Protein AF-A0A5K1K487-F1 (afdb_monomer)

Secondary structure (DSSP, 8-state):
--SSS-EEEEEESS--HHHHHHHHHHEEEEEEEEESS--HHHHHHHHHTT-EEEE----TTSGGGHHHHHHHHHHHHHHHHHTSS----SS--------

Nearest PDB structures (foldseek):
  1z6z-assembly3_E  TM=3.333E-01  e=9.278E-01  Homo sapiens
  1e3j-assembly1_A  TM=4.207E-01  e=2.725E+00  Bemisia argentifolii
  5fsh-assembly1_B  TM=3.938E-01  e=3.334E+00  Thermus thermophilus HB8
  6pr3-assembly1_B  TM=5.239E-01  e=7.480E+00  Salmonella enterica subsp. enterica serovar Typhimurium
  6pqz-assembly1_A  TM=5.222E-01  e=7.480E+00  Salmonella enterica subsp. enterica serovar Typhimurium

Radius of gyration: 18.35 Å; Cα contacts (8 Å, |Δi|>4): 108; chains: 1; bounding box: 40×26×64 Å

Solvent-accessible surface area (backbone atoms only — not comparable to full-atom values): 5974 Å² total; per-residue (Å²): 123,96,71,92,51,58,34,61,65,30,78,35,88,76,42,44,75,70,52,44,52,54,38,54,69,40,26,25,78,71,13,31,33,36,23,66,53,83,55,72,71,56,50,57,50,25,59,76,63,47,29,46,72,45,69,60,79,84,50,66,87,41,77,90,32,42,66,64,42,46,58,50,59,71,46,42,62,60,32,48,75,73,54,83,41,69,82,78,64,90,65,72,77,76,80,78,79,82,129

Organism: NCBI:txid34458

Foldseek 3Di:
DVPPAADLEFEAAPPDPVSLVVRVRSHDQCHEYEYQDDDPVSVVVCVVSNYHYYHPPQDCPDPVCVVVVVVCVVCVVVCPVVVVDDDPPPPDPPPPPDD

Sequence (99 aa):
KLAGGPFEVVYDAISTAETRAAAYALTAQGGNLVTVAVAEELLAKAKEDGKGVHMAHGLFVTPLNHAVGRTLLDALPALLESGDIKASNQHSPSRVLVW

Structure (mmCIF, N/CA/C/O backbone):
data_AF-A0A5K1K487-F1
#
_entry.id   AF-A0A5K1K487-F1
#
loop_
_atom_site.group_PDB
_atom_site.id
_atom_site.type_symbol
_atom_site.label_atom_id
_atom_site.label_alt_id
_atom_site.label_comp_id
_atom_site.label_asym_id
_atom_site.label_entity_id
_atom_site.label_seq_id
_atom_site.pdbx_PDB_ins_code
_atom_site.Cartn_x
_atom_site.Cartn_y
_atom_site.Cartn_z
_atom_site.occupancy
_atom_site.B_iso_or_equiv
_atom_site.auth_seq_id
_atom_site.auth_comp_id
_atom_site.auth_asym_id
_atom_site.auth_atom_id
_atom_site.pdbx_PDB_model_num
ATOM 1 N N . LYS A 1 1 ? -19.599 2.930 1.103 1.00 55.31 1 LYS A N 1
ATOM 2 C CA . LYS A 1 1 ? -18.711 1.740 1.191 1.00 55.31 1 LYS A CA 1
ATOM 3 C C . LYS A 1 1 ? -18.415 1.270 -0.227 1.00 55.31 1 LYS A C 1
ATOM 5 O O . LYS A 1 1 ? -19.361 1.224 -0.999 1.00 55.31 1 LYS A O 1
ATOM 10 N N . LEU A 1 2 ? -17.159 0.958 -0.561 1.00 63.56 2 LEU A N 1
ATOM 11 C CA . LEU A 1 2 ? -16.764 0.558 -1.922 1.00 63.56 2 LEU A CA 1
ATOM 12 C C . LEU A 1 2 ? -16.881 -0.964 -2.169 1.00 63.56 2 LEU A C 1
ATOM 14 O O . LEU A 1 2 ? -17.063 -1.360 -3.310 1.00 63.56 2 LEU A O 1
ATOM 18 N N . ALA A 1 3 ? -16.855 -1.802 -1.118 1.00 71.00 3 ALA A N 1
ATOM 19 C CA . ALA A 1 3 ? -16.904 -3.271 -1.239 1.00 71.00 3 ALA A CA 1
ATOM 20 C C . ALA A 1 3 ? -17.682 -3.981 -0.103 1.00 71.00 3 ALA A C 1
ATOM 22 O O . ALA A 1 3 ? -17.242 -4.986 0.439 1.00 71.00 3 ALA A O 1
ATOM 23 N N . GLY A 1 4 ? -18.819 -3.439 0.346 1.00 83.06 4 GLY A N 1
ATOM 24 C CA . GLY A 1 4 ? -19.632 -4.070 1.409 1.00 83.06 4 GLY A CA 1
ATOM 25 C C . GLY A 1 4 ? -19.099 -3.910 2.847 1.00 83.06 4 GLY A C 1
ATOM 26 O O . GLY A 1 4 ? -19.869 -3.992 3.806 1.00 83.06 4 GLY A O 1
ATOM 27 N N . GLY A 1 5 ? -17.838 -3.520 3.033 1.00 88.69 5 GLY A N 1
ATOM 28 C CA . GLY A 1 5 ? -17.254 -3.283 4.354 1.00 88.69 5 GLY A CA 1
ATOM 29 C C . GLY A 1 5 ? -15.887 -2.598 4.312 1.00 88.69 5 GLY A C 1
ATOM 30 O O . GLY A 1 5 ? -15.472 -2.141 3.244 1.00 88.69 5 GLY A O 1
ATOM 31 N N . PRO A 1 6 ? -15.234 -2.471 5.479 1.00 93.69 6 PRO A N 1
ATOM 32 C CA . PRO A 1 6 ? -13.807 -2.180 5.580 1.00 93.69 6 PRO A CA 1
ATOM 33 C C . PRO A 1 6 ? -12.951 -3.307 4.975 1.00 93.69 6 PRO A C 1
ATOM 35 O O . PRO A 1 6 ? -13.391 -4.453 4.921 1.00 93.69 6 PRO A O 1
ATOM 38 N N . PHE A 1 7 ? -11.731 -2.983 4.555 1.00 95.88 7 PHE A N 1
ATOM 39 C CA . PHE A 1 7 ? -10.776 -3.901 3.935 1.00 95.88 7 PHE A CA 1
ATOM 40 C C . PHE A 1 7 ? -9.735 -4.400 4.938 1.00 95.88 7 PHE A C 1
ATOM 42 O O . PHE A 1 7 ? -9.293 -3.651 5.809 1.00 95.88 7 PHE A O 1
ATOM 49 N N . GLU A 1 8 ? -9.289 -5.643 4.777 1.00 96.31 8 GLU A N 1
ATOM 50 C CA . GLU A 1 8 ? -8.208 -6.225 5.586 1.00 96.31 8 GLU A CA 1
ATOM 51 C C . GLU A 1 8 ? -6.859 -5.547 5.334 1.00 96.31 8 GLU A C 1
ATOM 53 O O . GLU A 1 8 ? -6.044 -5.437 6.248 1.00 96.31 8 GLU A O 1
ATOM 58 N N . VAL A 1 9 ? -6.634 -5.075 4.106 1.00 97.19 9 VAL A N 1
ATOM 59 C CA . VAL A 1 9 ? -5.433 -4.342 3.710 1.00 97.19 9 VAL A CA 1
ATOM 60 C C . VAL A 1 9 ? -5.837 -3.117 2.898 1.00 97.19 9 VAL A C 1
ATOM 62 O O . VAL A 1 9 ? -6.592 -3.226 1.932 1.00 97.19 9 VAL A O 1
ATOM 65 N N . VAL A 1 10 ? -5.314 -1.953 3.276 1.00 97.06 10 VAL A N 1
ATOM 66 C CA . VAL A 1 10 ? -5.431 -0.709 2.509 1.00 97.06 10 VAL A CA 1
ATOM 67 C C . VAL A 1 10 ? -4.030 -0.178 2.237 1.00 97.06 10 VAL A C 1
ATOM 69 O O . VAL A 1 10 ? -3.216 -0.104 3.153 1.00 97.06 10 VAL A O 1
ATOM 72 N N . TYR A 1 11 ? -3.746 0.196 0.989 1.00 97.25 11 TYR A N 1
ATOM 73 C CA . TYR A 1 11 ? -2.475 0.804 0.596 1.00 97.25 11 TYR A CA 1
ATOM 74 C C . TYR A 1 11 ? -2.689 2.275 0.225 1.00 97.25 11 TYR A C 1
ATOM 76 O O . TYR A 1 11 ? -3.359 2.582 -0.761 1.00 97.25 11 TYR A O 1
ATOM 84 N N . ASP A 1 12 ? -2.122 3.182 1.013 1.00 96.62 12 ASP A N 1
ATOM 85 C CA . ASP A 1 12 ? -2.098 4.619 0.758 1.00 96.62 12 ASP A CA 1
ATOM 86 C C . ASP A 1 12 ? -0.772 5.015 0.097 1.00 96.62 12 ASP A C 1
ATOM 88 O O . ASP A 1 12 ? 0.267 5.138 0.748 1.00 96.62 12 ASP A O 1
ATOM 92 N N . ALA A 1 13 ? -0.827 5.213 -1.219 1.00 96.00 13 ALA A N 1
ATOM 93 C CA . ALA A 1 13 ? 0.315 5.603 -2.041 1.00 96.00 13 ALA A CA 1
ATOM 94 C C . ALA A 1 13 ? 0.574 7.124 -2.065 1.00 96.00 13 ALA A C 1
ATOM 96 O O . ALA A 1 13 ? 1.465 7.568 -2.788 1.00 96.00 13 ALA A O 1
ATOM 97 N N . ILE A 1 14 ? -0.224 7.925 -1.346 1.00 95.75 14 ILE A N 1
ATOM 98 C CA . ILE A 1 14 ? -0.182 9.396 -1.391 1.00 95.75 14 ILE A CA 1
ATOM 99 C C . ILE A 1 14 ? 0.319 9.961 -0.059 1.00 95.75 14 ILE A C 1
ATOM 101 O O . ILE A 1 14 ? 1.155 10.864 -0.045 1.00 95.75 14 ILE A O 1
ATOM 105 N N . SER A 1 15 ? -0.174 9.430 1.061 1.00 94.75 15 SER A N 1
ATOM 106 C CA . SER A 1 15 ? 0.267 9.788 2.412 1.00 94.75 15 SER A CA 1
ATOM 107 C C . SER A 1 15 ? 0.112 11.266 2.780 1.00 94.75 15 SER A C 1
ATOM 109 O O . SER A 1 15 ? 0.862 11.780 3.614 1.00 94.75 15 SER A O 1
ATOM 111 N N . THR A 1 16 ? -0.897 11.954 2.248 1.00 95.06 16 THR A N 1
ATOM 112 C CA . THR A 1 16 ? -1.364 13.236 2.809 1.00 95.06 16 THR A CA 1
ATOM 113 C C . THR A 1 16 ? -2.242 12.991 4.038 1.00 95.06 16 THR A C 1
ATOM 115 O O . THR A 1 16 ? -2.666 11.864 4.293 1.00 95.06 16 THR A O 1
ATOM 118 N N . ALA A 1 17 ? -2.540 14.030 4.821 1.00 93.38 17 ALA A N 1
ATOM 119 C CA . ALA A 1 17 ? -3.423 13.887 5.980 1.00 93.38 17 ALA A CA 1
ATOM 120 C C . ALA A 1 17 ? -4.817 13.365 5.576 1.00 93.38 17 ALA A C 1
ATOM 122 O O . ALA A 1 17 ? -5.370 12.477 6.227 1.00 93.38 17 ALA A O 1
ATOM 123 N N . GLU A 1 18 ? -5.354 13.862 4.461 1.00 95.00 18 GLU A N 1
ATOM 124 C CA . GLU A 1 18 ? -6.674 13.498 3.944 1.00 95.00 18 GLU A CA 1
ATOM 125 C C . GLU A 1 18 ? -6.713 12.042 3.467 1.00 95.00 18 GLU A C 1
ATOM 127 O O . GLU A 1 18 ? -7.636 11.295 3.801 1.00 95.00 18 GLU A O 1
ATOM 132 N N . THR A 1 19 ? -5.697 11.618 2.710 1.00 96.06 19 THR A N 1
ATOM 133 C CA . THR A 1 19 ? -5.621 10.256 2.159 1.00 96.06 19 THR A CA 1
ATOM 134 C C . THR A 1 19 ? -5.346 9.225 3.248 1.00 96.06 19 THR A C 1
ATOM 136 O O . THR A 1 19 ? -6.012 8.187 3.269 1.00 96.06 19 THR A O 1
ATOM 139 N N . ARG A 1 20 ? -4.507 9.554 4.240 1.00 94.62 20 ARG A N 1
ATOM 140 C CA . ARG A 1 20 ? -4.303 8.723 5.436 1.00 94.62 20 ARG A CA 1
ATOM 141 C C . ARG A 1 20 ? -5.590 8.530 6.230 1.00 94.62 20 ARG A C 1
ATOM 143 O O . ARG A 1 20 ? -5.908 7.401 6.600 1.00 94.62 20 ARG A O 1
ATOM 150 N N . ALA A 1 21 ? -6.351 9.598 6.473 1.00 94.38 21 ALA A N 1
ATOM 151 C CA . ALA A 1 21 ? -7.612 9.510 7.210 1.00 94.38 21 ALA A CA 1
ATOM 152 C C . ALA A 1 21 ? -8.636 8.620 6.483 1.00 94.38 21 ALA A C 1
ATOM 154 O O . ALA A 1 21 ? -9.255 7.748 7.102 1.00 94.38 21 ALA A O 1
ATOM 155 N N . ALA A 1 22 ? -8.771 8.789 5.163 1.00 95.25 22 ALA A N 1
ATOM 156 C CA . ALA A 1 22 ? -9.638 7.949 4.341 1.00 95.25 22 ALA A CA 1
ATOM 157 C C . ALA A 1 22 ? -9.189 6.478 4.359 1.00 95.25 22 ALA A C 1
ATOM 159 O O . ALA A 1 22 ? -10.006 5.583 4.587 1.00 95.25 22 ALA A O 1
ATOM 160 N N . ALA A 1 23 ? -7.893 6.223 4.181 1.00 95.62 23 ALA A N 1
ATOM 161 C CA . ALA A 1 23 ? -7.332 4.878 4.177 1.00 95.62 23 ALA A CA 1
ATOM 162 C C . ALA A 1 23 ? -7.511 4.175 5.535 1.00 95.62 23 ALA A C 1
ATOM 164 O O . ALA A 1 23 ? -7.920 3.012 5.598 1.00 95.62 23 ALA A O 1
ATOM 165 N N . TYR A 1 24 ? -7.308 4.900 6.635 1.00 95.56 24 TYR A N 1
ATOM 166 C CA . TYR A 1 24 ? -7.516 4.391 7.987 1.00 95.56 24 TYR A CA 1
ATOM 167 C C . TYR A 1 24 ? -8.980 4.030 8.266 1.00 95.56 24 TYR A C 1
ATOM 169 O O . TYR A 1 24 ? -9.264 2.972 8.836 1.00 95.56 24 TYR A O 1
ATOM 177 N N . ALA A 1 25 ? -9.921 4.879 7.841 1.00 94.94 25 ALA A N 1
ATOM 178 C CA . ALA A 1 25 ? -11.355 4.620 7.973 1.00 94.94 25 ALA A CA 1
ATOM 179 C C . ALA A 1 25 ? -11.808 3.406 7.144 1.00 94.94 25 ALA A C 1
ATOM 181 O O . ALA A 1 25 ? -12.709 2.673 7.556 1.00 94.94 25 ALA A O 1
ATOM 182 N N . LEU A 1 26 ? -11.168 3.174 5.995 1.00 95.56 26 LEU A N 1
ATOM 183 C CA . LEU A 1 26 ? -11.414 2.012 5.144 1.00 95.56 26 LEU A CA 1
ATOM 184 C C . LEU A 1 26 ? -10.769 0.725 5.673 1.00 95.56 26 LEU A C 1
ATOM 186 O O . LEU A 1 26 ? -11.196 -0.350 5.266 1.00 95.56 26 LEU A O 1
ATOM 190 N N . THR A 1 27 ? -9.785 0.807 6.570 1.00 96.31 27 THR A N 1
ATOM 191 C CA . THR A 1 27 ? -9.098 -0.368 7.128 1.00 96.31 27 THR A CA 1
ATOM 192 C C . THR A 1 27 ? -9.951 -1.027 8.214 1.00 96.31 27 THR A C 1
ATOM 194 O O . THR A 1 27 ? -10.426 -0.354 9.135 1.00 96.31 27 THR A O 1
ATOM 197 N N . ALA A 1 28 ? -10.137 -2.343 8.125 1.00 95.69 28 ALA A N 1
ATOM 198 C CA . ALA A 1 28 ? -10.862 -3.149 9.102 1.00 95.69 28 ALA A CA 1
ATOM 199 C C . ALA A 1 28 ? -10.183 -3.144 10.479 1.00 95.69 28 ALA A C 1
ATOM 201 O O . 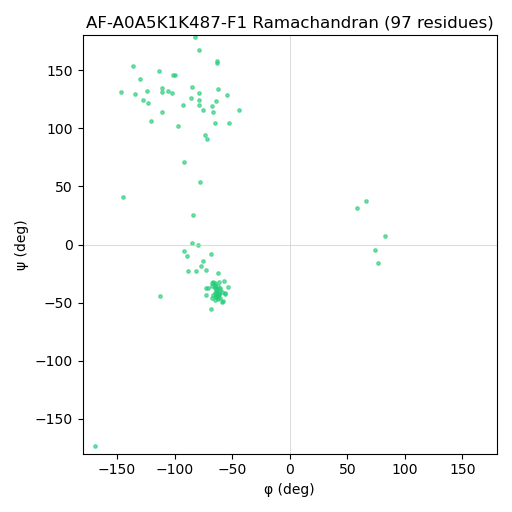ALA A 1 28 ? -8.984 -2.900 10.604 1.00 95.69 28 ALA A O 1
ATOM 202 N N . GLN A 1 29 ? -10.951 -3.438 11.529 1.00 95.06 29 GLN A N 1
ATOM 203 C CA . GLN A 1 29 ? -10.371 -3.775 12.830 1.00 95.06 29 GLN A CA 1
ATOM 204 C C . GLN A 1 29 ? -9.531 -5.055 12.687 1.00 95.06 29 GLN A C 1
ATOM 206 O O . GLN A 1 29 ? -9.966 -5.993 12.022 1.00 95.06 29 GLN A O 1
ATOM 211 N N . GLY 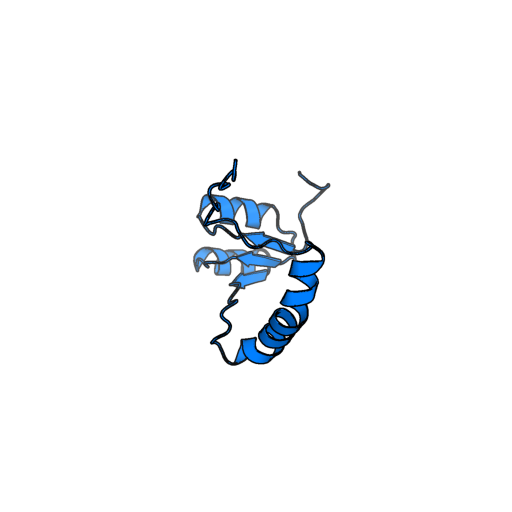A 1 30 ? -8.317 -5.076 13.244 1.00 96.44 30 GLY A N 1
ATOM 212 C CA . GLY A 1 30 ? -7.335 -6.141 13.000 1.00 96.44 30 GLY A CA 1
ATOM 213 C C . GLY A 1 30 ? -6.664 -6.099 11.618 1.00 96.44 30 GLY A C 1
ATOM 214 O O . GLY A 1 30 ? -5.765 -6.895 11.361 1.00 96.44 30 GLY A O 1
ATOM 215 N N . GLY A 1 31 ? -7.079 -5.186 10.732 1.00 97.31 31 GLY A N 1
ATOM 216 C CA . GLY A 1 31 ? -6.510 -5.006 9.397 1.00 97.31 31 GLY A CA 1
ATOM 217 C C . GLY A 1 31 ? -5.235 -4.160 9.384 1.00 97.31 31 GLY A C 1
ATOM 218 O O . GLY A 1 31 ? -4.786 -3.652 10.413 1.00 97.31 31 GLY A O 1
ATOM 219 N N . ASN A 1 32 ? -4.666 -3.985 8.191 1.00 97.69 32 ASN A N 1
ATOM 220 C CA . ASN A 1 32 ? -3.387 -3.321 7.962 1.00 97.69 32 ASN A CA 1
ATOM 221 C C . ASN A 1 32 ? -3.526 -2.147 6.988 1.00 97.69 32 ASN A C 1
ATOM 223 O O . ASN A 1 32 ? -3.895 -2.321 5.827 1.00 97.69 32 ASN A O 1
ATOM 227 N N . LEU A 1 33 ? -3.149 -0.957 7.444 1.00 97.31 33 LEU A N 1
ATOM 228 C CA . LEU A 1 33 ? -2.883 0.188 6.588 1.00 97.31 33 LEU A CA 1
ATOM 229 C C . LEU A 1 33 ? -1.392 0.211 6.244 1.00 97.31 33 LEU A C 1
ATOM 231 O O . LEU A 1 33 ? -0.541 0.322 7.124 1.00 97.31 33 LEU A O 1
ATOM 235 N N . VAL A 1 34 ? -1.070 0.138 4.961 1.00 97.38 34 VAL A N 1
ATOM 236 C CA . VAL A 1 34 ? 0.280 0.352 4.440 1.00 97.38 34 VAL A CA 1
ATOM 237 C C . VAL A 1 34 ? 0.337 1.750 3.832 1.00 97.38 34 VAL A C 1
ATOM 239 O O . VAL A 1 34 ? -0.534 2.110 3.048 1.00 97.38 34 VAL A O 1
ATOM 242 N N . THR A 1 35 ? 1.334 2.553 4.188 1.00 96.06 35 THR A N 1
ATOM 243 C CA . THR A 1 35 ? 1.462 3.946 3.730 1.00 96.06 35 THR A CA 1
ATOM 244 C C . THR A 1 35 ? 2.900 4.257 3.317 1.00 96.06 35 THR A C 1
ATOM 246 O O . THR A 1 35 ? 3.832 3.618 3.805 1.00 96.06 35 THR A O 1
ATOM 249 N N . VAL A 1 36 ? 3.117 5.214 2.415 1.00 94.69 36 VAL A N 1
ATOM 250 C CA . VAL A 1 36 ? 4.469 5.589 1.946 1.00 94.69 36 VAL A CA 1
ATOM 251 C C . VAL A 1 36 ? 5.136 6.684 2.793 1.00 94.69 36 VAL A C 1
ATOM 253 O O . VAL A 1 36 ? 6.339 6.897 2.672 1.00 94.69 36 VAL A O 1
ATOM 256 N N . ALA A 1 37 ? 4.395 7.325 3.702 1.00 91.56 37 ALA A N 1
ATOM 257 C CA . ALA A 1 37 ? 4.920 8.200 4.751 1.00 91.56 37 ALA A CA 1
ATOM 258 C C . ALA A 1 37 ? 4.056 8.112 6.022 1.00 91.56 37 ALA A C 1
ATOM 260 O O . ALA A 1 37 ? 2.829 8.219 5.962 1.00 91.56 37 ALA A O 1
ATOM 261 N N . VAL A 1 38 ? 4.696 7.919 7.179 1.00 80.94 38 VAL A N 1
ATOM 262 C CA . VAL A 1 38 ? 4.008 7.672 8.459 1.00 80.94 38 VAL A CA 1
ATOM 263 C C . VAL A 1 38 ? 3.954 8.931 9.327 1.00 80.94 38 VAL A C 1
ATOM 265 O O . VAL A 1 38 ? 4.880 9.736 9.333 1.00 80.94 38 VAL A O 1
ATOM 268 N N . ALA A 1 39 ? 2.860 9.057 10.078 1.00 86.19 39 ALA A N 1
ATOM 269 C CA . ALA A 1 39 ? 2.644 10.041 11.135 1.00 86.19 39 ALA A CA 1
ATOM 270 C C . ALA A 1 39 ? 2.623 9.329 12.499 1.00 86.19 39 ALA A C 1
ATOM 272 O O . ALA A 1 39 ? 1.966 8.292 12.634 1.00 86.19 39 ALA A O 1
ATOM 273 N N . GLU A 1 40 ? 3.312 9.864 13.506 1.00 88.94 40 GLU A N 1
ATOM 274 C CA . GLU A 1 40 ? 3.391 9.239 14.837 1.00 88.94 40 GLU A CA 1
ATOM 275 C C . GLU A 1 40 ? 2.019 9.154 15.517 1.00 88.94 40 GLU A C 1
ATOM 277 O O . GLU A 1 40 ? 1.679 8.133 16.119 1.00 88.94 40 GLU A O 1
ATOM 282 N N . GLU A 1 41 ? 1.184 10.179 15.347 1.00 90.12 41 GLU A N 1
ATOM 283 C CA . GLU A 1 41 ? -0.175 10.216 15.884 1.00 90.12 41 GLU A CA 1
ATOM 284 C C . GLU A 1 41 ? -1.055 9.089 15.320 1.00 90.12 41 GLU A C 1
ATOM 286 O O . GLU A 1 41 ? -1.904 8.536 16.022 1.00 90.12 41 GLU A O 1
ATOM 291 N N . LEU A 1 42 ? -0.810 8.692 14.067 1.00 91.56 42 LEU A N 1
ATOM 292 C CA . LEU A 1 42 ? -1.536 7.606 13.419 1.00 91.56 42 LEU A CA 1
ATOM 293 C C . LEU A 1 42 ? -1.127 6.246 13.993 1.00 91.56 42 LEU A C 1
ATOM 295 O O . LEU A 1 42 ? -1.984 5.384 14.170 1.00 91.56 42 LEU A O 1
ATOM 299 N N . LEU A 1 43 ? 0.157 6.060 14.317 1.00 92.31 43 LEU A N 1
ATOM 300 C CA . LEU A 1 43 ? 0.653 4.835 14.951 1.00 92.31 43 LEU A CA 1
ATOM 301 C C . LEU A 1 43 ? 0.054 4.646 16.347 1.00 92.31 43 LEU A C 1
ATOM 303 O O . LEU A 1 43 ? -0.400 3.548 16.677 1.00 92.31 43 LEU A O 1
ATOM 307 N N . ALA A 1 44 ? 0.028 5.714 17.150 1.00 93.25 44 ALA A N 1
ATOM 308 C CA . ALA A 1 44 ? -0.561 5.684 18.486 1.00 93.25 44 ALA A CA 1
ATOM 309 C C . ALA A 1 44 ? -2.046 5.296 18.422 1.00 93.25 44 ALA A C 1
ATOM 311 O O . ALA A 1 44 ? -2.465 4.336 19.070 1.00 93.25 44 ALA A O 1
ATOM 312 N N . LYS A 1 45 ? -2.808 5.962 17.546 1.00 93.25 45 LYS A N 1
ATOM 313 C CA . LYS A 1 45 ? -4.227 5.669 17.332 1.00 93.25 45 LYS A CA 1
ATOM 314 C C . LYS A 1 45 ? -4.475 4.244 16.826 1.00 93.25 45 LYS A C 1
ATOM 316 O O . LYS A 1 45 ? -5.388 3.572 17.297 1.00 93.25 45 LYS A O 1
ATOM 321 N N . ALA A 1 46 ? -3.665 3.769 15.880 1.00 94.81 46 ALA A N 1
ATOM 322 C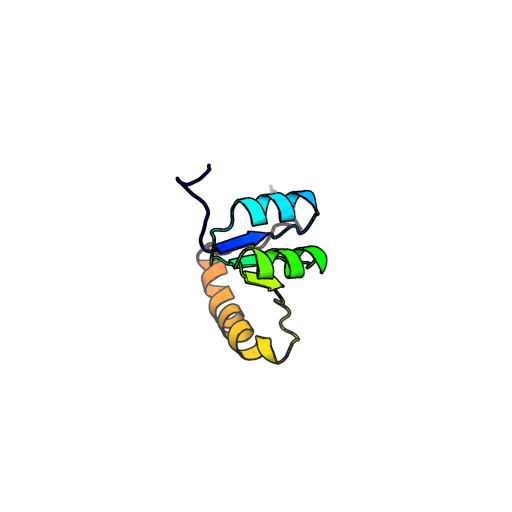 CA . ALA A 1 46 ? -3.799 2.424 15.325 1.00 94.81 46 ALA A CA 1
ATOM 323 C C . ALA A 1 46 ? -3.637 1.340 16.390 1.00 94.81 46 ALA A C 1
ATOM 325 O O . ALA A 1 46 ? -4.394 0.370 16.404 1.00 94.81 46 ALA A O 1
ATOM 326 N N . LYS A 1 47 ? -2.698 1.536 17.320 1.00 93.19 47 LYS A N 1
ATOM 327 C CA . LYS A 1 47 ? -2.489 0.624 18.444 1.00 93.19 47 LYS A CA 1
ATOM 328 C C . LYS A 1 47 ? -3.721 0.535 19.349 1.00 93.19 47 LYS A C 1
ATOM 330 O O . LYS A 1 47 ? -4.076 -0.566 19.760 1.00 93.19 47 LYS A O 1
ATOM 335 N N . GLU A 1 48 ? -4.365 1.663 19.640 1.00 94.88 48 GLU A N 1
ATOM 336 C CA . GLU A 1 48 ? -5.591 1.714 20.452 1.00 94.88 48 GLU A CA 1
ATOM 337 C C . GLU A 1 48 ? -6.773 1.033 19.752 1.00 94.88 48 GLU A C 1
ATOM 339 O O . GLU A 1 48 ? -7.485 0.238 20.362 1.00 94.88 48 GLU A O 1
ATOM 344 N N . ASP A 1 49 ? -6.939 1.282 18.452 1.00 95.38 49 ASP A N 1
ATOM 345 C CA . ASP A 1 49 ? -8.039 0.730 17.653 1.00 95.38 49 ASP A CA 1
ATOM 346 C C . ASP A 1 49 ? -7.788 -0.734 17.211 1.00 95.38 49 ASP A C 1
ATOM 348 O O . ASP A 1 49 ? -8.621 -1.330 16.520 1.00 95.38 49 ASP A O 1
ATOM 352 N N . GLY A 1 50 ? -6.641 -1.326 17.571 1.00 96.06 50 GLY A N 1
ATOM 353 C CA . GLY A 1 50 ? -6.268 -2.692 17.193 1.00 96.06 50 GLY A CA 1
ATOM 354 C C . GLY A 1 50 ? -6.035 -2.869 15.689 1.00 96.06 50 GLY A C 1
ATOM 355 O O . GLY A 1 50 ? -6.428 -3.889 15.122 1.00 96.06 50 GLY A O 1
ATOM 356 N N . LYS A 1 51 ? -5.440 -1.873 15.027 1.00 97.31 51 LYS A N 1
ATOM 357 C CA . LYS A 1 51 ? -5.070 -1.895 13.604 1.00 97.31 51 LYS A CA 1
ATOM 358 C C . LYS A 1 51 ? -3.552 -1.872 13.429 1.00 97.31 51 LYS A C 1
ATOM 360 O O . LYS A 1 51 ? -2.829 -1.270 14.220 1.00 97.31 51 LYS A O 1
ATOM 365 N N . GLY A 1 52 ? -3.073 -2.485 12.353 1.00 97.06 52 GLY A N 1
ATOM 366 C CA . GLY A 1 52 ? -1.693 -2.351 11.898 1.00 97.06 52 GLY A CA 1
ATOM 367 C C . GLY A 1 52 ? -1.518 -1.108 11.028 1.00 97.06 52 GLY A C 1
ATOM 368 O O . GLY A 1 52 ? -2.332 -0.857 10.141 1.00 97.06 52 GLY A O 1
ATOM 369 N N . VAL A 1 53 ? -0.445 -0.348 11.250 1.00 96.56 53 VAL A N 1
ATOM 370 C CA . VAL A 1 53 ? 0.008 0.717 10.344 1.00 96.56 53 VAL A CA 1
ATOM 371 C C . VAL A 1 53 ? 1.480 0.482 10.033 1.00 96.56 53 VAL A C 1
ATOM 373 O O . VAL A 1 53 ? 2.298 0.387 10.946 1.00 96.56 53 VAL A O 1
ATOM 376 N N . HIS A 1 54 ? 1.810 0.393 8.746 1.00 94.62 54 HIS A N 1
ATOM 377 C CA . HIS A 1 54 ? 3.140 0.028 8.259 1.00 94.62 54 HIS A CA 1
ATOM 378 C C . HIS A 1 54 ? 3.624 1.020 7.212 1.00 94.62 54 HIS A C 1
ATOM 380 O O . HIS A 1 54 ? 2.854 1.451 6.353 1.00 94.62 54 HIS A O 1
ATOM 386 N N . MET A 1 55 ? 4.917 1.334 7.235 1.00 93.56 55 MET A N 1
ATOM 387 C CA . MET A 1 55 ? 5.539 2.093 6.156 1.00 93.56 55 MET A CA 1
ATOM 388 C C . MET A 1 55 ? 5.981 1.150 5.034 1.00 93.56 55 MET A C 1
ATOM 390 O O . MET A 1 55 ? 6.753 0.220 5.274 1.00 93.56 55 MET A O 1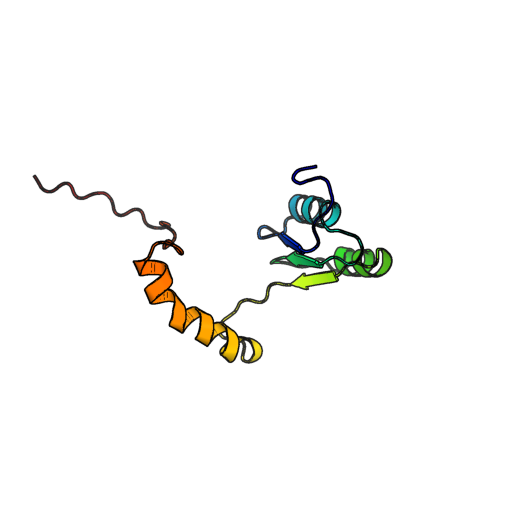
ATOM 394 N N . ALA A 1 56 ? 5.557 1.411 3.799 1.00 93.69 56 ALA A N 1
ATOM 395 C CA . ALA A 1 56 ? 6.089 0.744 2.618 1.00 93.69 56 ALA A CA 1
ATOM 396 C C . ALA A 1 56 ? 7.516 1.233 2.333 1.00 93.69 56 ALA A C 1
ATOM 398 O O . ALA A 1 56 ? 7.733 2.199 1.604 1.00 93.69 56 ALA A O 1
ATOM 399 N N . HIS A 1 57 ? 8.509 0.549 2.894 1.00 90.50 57 HIS A N 1
ATOM 400 C CA . HIS A 1 57 ? 9.917 0.870 2.684 1.00 90.50 57 HIS A CA 1
ATOM 401 C C . HIS A 1 57 ? 10.501 0.075 1.503 1.00 90.50 57 HIS A C 1
ATOM 403 O O . HIS A 1 57 ? 11.279 -0.855 1.691 1.00 90.50 57 HIS A O 1
ATOM 409 N N . GLY A 1 58 ? 10.101 0.414 0.275 1.00 86.75 58 GLY A N 1
ATOM 410 C CA . GLY A 1 58 ? 10.415 -0.338 -0.955 1.00 86.75 58 GLY A CA 1
ATOM 411 C C . GLY A 1 58 ? 11.774 -0.046 -1.608 1.00 86.75 58 GLY A C 1
ATOM 412 O O . GLY A 1 58 ? 11.910 -0.200 -2.818 1.00 86.75 58 GLY A O 1
ATOM 413 N N . LEU A 1 59 ? 12.776 0.423 -0.858 1.00 91.12 59 LEU A N 1
ATOM 414 C CA . LEU A 1 59 ? 14.071 0.807 -1.429 1.00 91.12 59 LEU A CA 1
ATOM 415 C C . LEU A 1 59 ? 14.952 -0.421 -1.707 1.00 91.12 59 LEU A C 1
ATOM 417 O O . LEU A 1 59 ? 15.332 -1.133 -0.777 1.00 91.12 59 LEU A O 1
ATOM 421 N N . PHE A 1 60 ? 15.345 -0.631 -2.970 1.00 91.62 60 PHE A N 1
ATOM 422 C CA . PHE A 1 60 ? 16.219 -1.747 -3.371 1.00 91.62 60 PHE A CA 1
ATOM 423 C C . PHE A 1 60 ? 17.612 -1.703 -2.735 1.00 91.62 60 PHE A C 1
ATOM 425 O O . PHE A 1 60 ? 18.249 -2.740 -2.603 1.00 91.62 60 PHE A O 1
ATOM 432 N N . VAL A 1 61 ? 18.080 -0.517 -2.334 1.00 92.00 61 VAL A N 1
ATOM 433 C CA . VAL A 1 61 ? 19.391 -0.327 -1.689 1.00 92.00 61 VAL A CA 1
ATOM 434 C C . VAL A 1 61 ? 19.417 -0.777 -0.227 1.00 92.00 61 VAL A C 1
ATOM 436 O O . VAL A 1 61 ? 20.484 -0.871 0.372 1.00 92.00 61 VAL A O 1
ATOM 439 N N . THR A 1 62 ? 18.254 -1.010 0.387 1.00 94.88 62 THR A N 1
ATOM 440 C CA . THR A 1 62 ? 18.182 -1.468 1.774 1.00 94.88 62 THR A CA 1
ATOM 441 C C . THR A 1 62 ? 18.479 -2.969 1.837 1.00 94.88 62 THR A C 1
ATOM 443 O O . THR A 1 62 ? 17.735 -3.737 1.226 1.00 94.88 62 THR A O 1
ATOM 446 N N . PRO A 1 63 ? 19.475 -3.427 2.629 1.00 95.81 63 PRO A N 1
ATOM 447 C CA . PRO A 1 63 ? 19.858 -4.841 2.681 1.00 95.81 63 PRO A CA 1
ATOM 448 C C . PRO A 1 63 ? 18.707 -5.807 2.980 1.00 95.81 63 PRO A C 1
ATOM 450 O O . PRO A 1 63 ? 18.631 -6.877 2.381 1.00 95.81 63 PRO A O 1
ATOM 453 N N . LEU A 1 64 ? 17.773 -5.399 3.848 1.00 94.88 64 LEU A N 1
ATOM 454 C CA . LEU A 1 64 ? 16.564 -6.16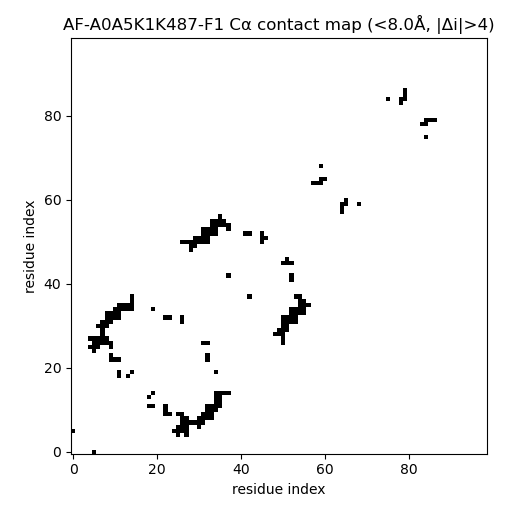3 4.178 1.00 94.88 64 LEU A CA 1
ATOM 455 C C . LEU A 1 64 ? 15.707 -6.489 2.941 1.00 94.88 64 LEU A C 1
ATOM 457 O O . LEU A 1 64 ? 15.079 -7.542 2.883 1.00 94.88 64 LEU A O 1
ATOM 461 N N . ASN A 1 65 ? 15.716 -5.616 1.933 1.00 95.50 65 ASN A N 1
ATOM 462 C CA . ASN A 1 65 ? 14.897 -5.745 0.734 1.00 95.50 65 ASN A CA 1
ATOM 463 C C . ASN A 1 65 ? 15.597 -6.495 -0.403 1.00 95.50 65 ASN A C 1
ATOM 465 O O . ASN A 1 65 ? 14.966 -6.755 -1.421 1.00 95.50 65 ASN A O 1
ATOM 469 N N . HIS A 1 66 ? 16.878 -6.858 -0.280 1.00 95.50 66 HIS A N 1
ATOM 470 C CA . HIS A 1 66 ? 17.632 -7.435 -1.400 1.00 95.50 66 HIS A CA 1
ATOM 471 C C . HIS A 1 66 ? 17.035 -8.747 -1.923 1.00 95.50 66 HIS A C 1
ATOM 473 O O . HIS A 1 66 ? 17.068 -8.991 -3.128 1.00 95.50 66 HIS A O 1
ATOM 479 N N . ALA A 1 67 ? 16.519 -9.601 -1.034 1.00 95.50 67 ALA A N 1
ATOM 480 C CA . ALA A 1 67 ? 15.934 -10.879 -1.430 1.00 95.50 67 ALA A CA 1
ATOM 481 C C . ALA A 1 67 ? 14.633 -10.670 -2.220 1.00 95.50 67 ALA A C 1
ATOM 483 O O . ALA A 1 67 ? 14.545 -11.088 -3.370 1.00 95.50 67 ALA A O 1
ATOM 484 N N . VAL A 1 68 ? 13.664 -9.952 -1.640 1.00 93.62 68 VAL A N 1
ATOM 485 C CA . VAL A 1 68 ? 12.378 -9.663 -2.300 1.00 93.62 68 VAL A CA 1
ATOM 486 C C . VAL A 1 68 ? 12.548 -8.785 -3.542 1.00 93.62 68 VAL A C 1
ATOM 488 O O . VAL A 1 68 ? 11.897 -9.005 -4.560 1.00 93.62 68 VAL A O 1
ATOM 491 N N . GLY A 1 69 ? 13.465 -7.820 -3.485 1.00 95.69 69 GLY A N 1
ATOM 492 C CA . GLY A 1 69 ? 13.763 -6.922 -4.589 1.00 95.69 69 GLY A CA 1
ATOM 493 C C . GLY A 1 69 ? 14.339 -7.661 -5.790 1.00 95.69 69 GLY A C 1
ATOM 494 O O . GLY A 1 69 ? 13.937 -7.385 -6.915 1.00 95.69 69 GLY A O 1
ATOM 495 N N . ARG A 1 70 ? 15.211 -8.650 -5.560 1.00 96.06 70 ARG A N 1
ATOM 496 C CA . ARG A 1 70 ? 15.719 -9.514 -6.629 1.00 96.06 70 ARG A CA 1
ATOM 497 C C . ARG A 1 70 ? 14.610 -10.337 -7.273 1.00 96.06 70 ARG A C 1
ATOM 499 O O . ARG A 1 70 ? 14.508 -10.302 -8.488 1.00 96.06 70 ARG A O 1
ATOM 506 N N . THR A 1 71 ? 13.717 -10.946 -6.492 1.00 95.81 71 THR A N 1
ATOM 507 C CA . THR A 1 71 ? 12.563 -11.672 -7.050 1.00 95.81 71 THR A CA 1
ATOM 508 C C . THR A 1 71 ? 11.697 -10.789 -7.956 1.00 95.81 71 THR A C 1
ATOM 510 O O . THR A 1 71 ? 11.283 -11.230 -9.025 1.00 95.81 71 THR A O 1
ATOM 513 N N . LEU A 1 72 ? 11.438 -9.535 -7.561 1.00 94.31 72 LEU A N 1
ATOM 514 C CA . LEU A 1 72 ? 10.698 -8.589 -8.401 1.00 94.31 72 LEU A CA 1
ATOM 515 C C . LEU A 1 72 ? 11.466 -8.241 -9.683 1.00 94.31 72 LE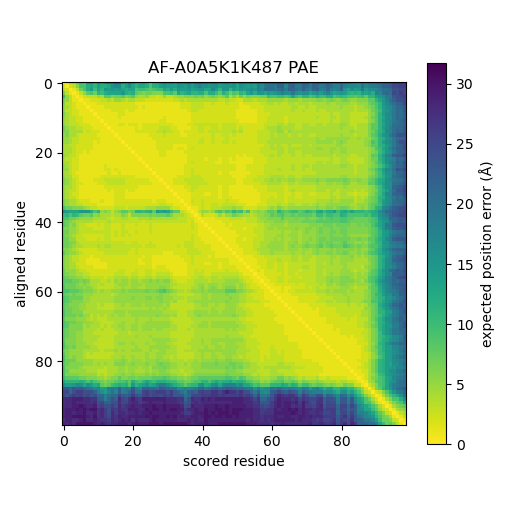U A C 1
ATOM 517 O O . LEU A 1 72 ? 10.881 -8.261 -10.762 1.00 94.31 72 LEU A O 1
ATOM 521 N N . LEU A 1 73 ? 12.757 -7.917 -9.574 1.00 94.94 73 LEU A N 1
ATOM 522 C CA . LEU A 1 73 ? 13.587 -7.546 -10.723 1.00 94.94 73 LEU A CA 1
ATOM 523 C C . LEU A 1 73 ? 13.768 -8.707 -11.711 1.00 94.94 73 LEU A C 1
ATOM 525 O O . LEU A 1 73 ? 13.766 -8.463 -12.913 1.00 94.94 73 LEU A O 1
ATOM 529 N N . ASP A 1 74 ? 13.851 -9.945 -11.223 1.00 97.75 74 ASP A N 1
ATOM 530 C CA . ASP A 1 74 ? 13.9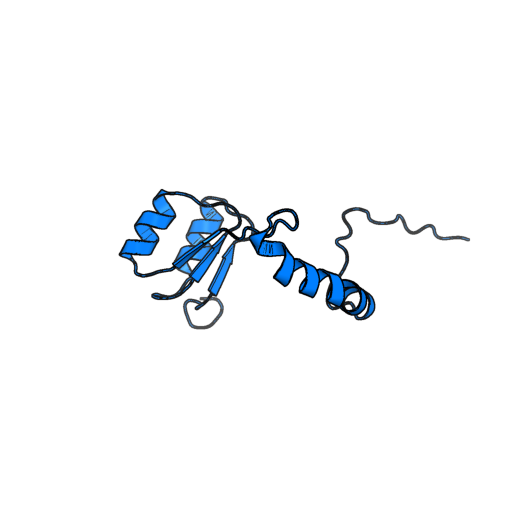38 -11.150 -12.055 1.00 97.75 74 ASP A CA 1
ATOM 531 C C . ASP A 1 74 ? 12.631 -11.392 -12.836 1.00 97.75 74 ASP A C 1
ATOM 533 O O . ASP A 1 74 ? 12.665 -11.815 -13.991 1.00 97.75 74 ASP A O 1
ATOM 537 N N . ALA A 1 75 ? 11.472 -11.088 -12.238 1.00 97.31 75 ALA A N 1
ATOM 538 C CA . ALA A 1 75 ? 10.162 -11.214 -12.887 1.00 97.31 75 ALA A CA 1
ATOM 539 C C . ALA A 1 75 ? 9.812 -10.028 -13.807 1.00 97.31 75 ALA A C 1
ATOM 541 O O . ALA A 1 75 ? 8.981 -10.162 -14.709 1.00 97.31 75 ALA A O 1
ATOM 542 N N . LEU A 1 76 ? 10.427 -8.862 -13.584 1.00 95.94 76 LEU A N 1
ATOM 543 C CA . LEU A 1 76 ? 10.067 -7.608 -14.245 1.00 95.94 76 LEU A CA 1
ATOM 544 C C . LEU A 1 76 ? 10.099 -7.674 -15.786 1.00 95.94 76 LEU A C 1
ATOM 546 O O . LEU A 1 76 ? 9.156 -7.157 -16.383 1.00 95.94 76 LEU A O 1
ATOM 550 N N . PRO A 1 77 ? 11.085 -8.306 -16.459 1.00 96.31 77 PRO A N 1
ATOM 551 C CA . PRO A 1 77 ? 11.088 -8.403 -17.920 1.00 96.31 77 PRO A CA 1
ATOM 552 C C 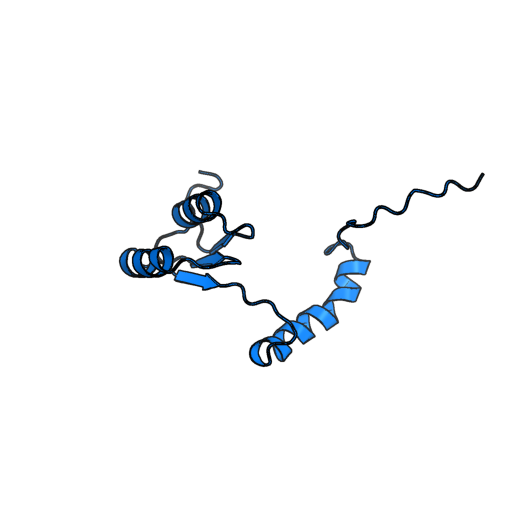. PRO A 1 77 ? 9.832 -9.083 -18.475 1.00 96.31 77 PRO A C 1
ATOM 554 O O . PRO A 1 77 ? 9.162 -8.519 -19.335 1.00 96.31 77 PRO A O 1
ATOM 557 N N . ALA A 1 78 ? 9.447 -10.233 -17.915 1.00 97.75 78 ALA A N 1
ATOM 558 C CA . ALA A 1 78 ? 8.257 -10.964 -18.351 1.00 97.75 78 ALA A CA 1
ATOM 559 C C . ALA A 1 78 ? 6.961 -10.177 -18.078 1.00 97.75 78 ALA A C 1
ATOM 561 O O . ALA A 1 78 ? 6.032 -10.194 -18.888 1.00 97.75 78 ALA A O 1
ATOM 562 N N . LEU A 1 79 ? 6.901 -9.447 -16.960 1.00 96.94 79 LEU A N 1
ATOM 563 C CA . LEU A 1 79 ? 5.765 -8.580 -16.624 1.00 96.94 79 LEU A CA 1
ATOM 564 C C . LEU A 1 79 ? 5.653 -7.372 -17.570 1.00 96.94 79 LEU A C 1
ATOM 566 O O . LEU A 1 79 ? 4.544 -6.932 -17.870 1.00 96.94 79 LEU A O 1
ATOM 570 N N . LEU A 1 80 ? 6.780 -6.849 -18.063 1.00 95.75 80 LEU A N 1
ATOM 571 C CA . LEU A 1 80 ? 6.807 -5.788 -19.074 1.00 95.75 80 LEU A CA 1
ATOM 572 C C . LEU A 1 80 ? 6.409 -6.311 -20.461 1.00 95.75 80 LEU A C 1
ATOM 574 O O . LEU A 1 80 ? 5.632 -5.660 -21.156 1.00 95.75 80 LEU A O 1
ATOM 578 N N . GLU A 1 81 ? 6.916 -7.480 -20.857 1.00 96.31 81 GLU A N 1
ATOM 579 C CA . GLU A 1 81 ? 6.618 -8.112 -22.151 1.00 96.31 81 GLU A CA 1
ATOM 580 C C . GLU A 1 81 ? 5.143 -8.515 -22.277 1.00 96.31 81 GLU A C 1
ATOM 582 O O . GLU A 1 81 ? 4.526 -8.295 -23.319 1.00 96.31 81 GLU A O 1
ATOM 587 N N . SER A 1 82 ? 4.563 -9.063 -21.207 1.00 97.38 82 SER A N 1
ATOM 588 C CA . SER A 1 82 ? 3.135 -9.412 -21.142 1.00 97.38 82 SER A CA 1
ATOM 589 C C . SER A 1 82 ? 2.218 -8.190 -21.028 1.00 97.38 82 SER A C 1
ATOM 591 O O . SER A 1 82 ? 1.042 -8.264 -21.387 1.00 97.38 82 SER A O 1
ATOM 593 N N . GLY A 1 83 ? 2.743 -7.055 -20.556 1.00 95.12 83 GLY A N 1
ATOM 594 C CA . GLY A 1 83 ? 1.983 -5.829 -20.320 1.00 95.12 83 GLY A CA 1
ATOM 595 C C . GLY A 1 83 ? 1.229 -5.789 -18.986 1.00 95.12 83 GLY A C 1
ATOM 596 O O . GLY A 1 83 ? 0.477 -4.831 -18.763 1.00 95.12 83 GLY A O 1
ATOM 597 N N . ASP A 1 84 ? 1.446 -6.773 -18.108 1.00 95.75 84 ASP A N 1
ATOM 598 C CA . ASP A 1 84 ? 0.940 -6.795 -16.728 1.00 95.75 84 ASP A CA 1
ATOM 599 C C . ASP A 1 84 ? 1.514 -5.635 -15.903 1.00 95.75 84 ASP A C 1
ATOM 601 O O . ASP A 1 84 ? 0.815 -5.016 -15.097 1.00 95.75 84 ASP A O 1
ATOM 605 N N . ILE A 1 85 ? 2.778 -5.283 -16.156 1.00 94.12 85 ILE A N 1
ATOM 606 C CA . ILE A 1 85 ? 3.371 -4.013 -15.740 1.00 94.12 85 ILE A CA 1
ATOM 607 C C . ILE A 1 85 ? 3.622 -3.179 -16.988 1.00 94.12 85 ILE A C 1
ATOM 609 O O . ILE A 1 85 ? 4.242 -3.619 -17.951 1.00 94.12 85 ILE A O 1
ATOM 613 N N . LYS A 1 86 ? 3.185 -1.922 -16.950 1.00 91.19 86 LYS A N 1
ATOM 614 C CA . LYS A 1 86 ? 3.515 -0.937 -17.979 1.00 91.19 86 LYS A CA 1
ATOM 615 C C . LYS A 1 86 ? 4.541 0.023 -17.420 1.00 91.19 86 LYS A C 1
ATOM 617 O O . LYS A 1 86 ? 4.356 0.561 -16.329 1.00 91.19 86 LYS A O 1
ATOM 622 N N . ALA A 1 87 ? 5.597 0.268 -18.190 1.00 86.31 87 ALA A N 1
ATOM 623 C CA . ALA A 1 87 ? 6.482 1.384 -17.907 1.00 86.31 87 ALA A CA 1
ATOM 624 C C . ALA A 1 87 ? 5.637 2.664 -17.830 1.00 86.31 87 ALA A C 1
ATOM 626 O O . ALA A 1 87 ? 4.829 2.941 -18.723 1.00 86.31 87 ALA A O 1
ATOM 627 N N . SER A 1 88 ? 5.791 3.424 -16.746 1.00 77.94 88 SER A N 1
ATOM 628 C CA . SER A 1 88 ? 5.128 4.714 -16.633 1.00 77.94 88 SER A CA 1
ATOM 629 C C . SER A 1 88 ? 5.684 5.633 -17.720 1.00 77.94 88 SER A C 1
ATOM 631 O O . SER A 1 88 ? 6.886 5.860 -17.846 1.00 77.94 88 SER A O 1
ATOM 633 N N . ASN A 1 89 ? 4.793 6.161 -18.545 1.00 63.12 89 ASN A N 1
ATOM 634 C CA . ASN A 1 89 ? 5.101 7.095 -19.617 1.00 63.12 89 ASN A CA 1
ATOM 635 C C . ASN A 1 89 ? 5.327 8.510 -19.064 1.00 63.12 89 ASN A C 1
ATOM 637 O O . ASN A 1 89 ? 4.712 9.468 -19.525 1.00 63.12 89 ASN A O 1
ATOM 641 N N . GLN A 1 90 ? 6.227 8.680 -18.092 1.00 54.09 90 GLN A N 1
ATOM 642 C CA . GLN A 1 90 ? 6.684 10.033 -17.742 1.00 54.09 90 GLN A CA 1
ATOM 643 C C . GLN A 1 90 ? 7.525 10.671 -18.860 1.00 54.09 90 GLN A C 1
ATOM 645 O O . GLN A 1 90 ? 7.775 11.873 -18.847 1.00 54.09 90 GLN A O 1
ATOM 650 N N . HIS A 1 91 ? 7.869 9.894 -19.887 1.00 49.25 91 HIS A N 1
ATOM 651 C CA . HIS A 1 91 ? 8.205 10.411 -21.200 1.00 49.25 91 HIS A CA 1
ATOM 652 C C . HIS A 1 91 ? 7.237 9.805 -22.220 1.00 49.25 91 HIS A C 1
ATOM 654 O O . HIS A 1 91 ? 7.325 8.623 -22.545 1.00 49.25 91 HIS A O 1
ATOM 660 N N . SER A 1 92 ? 6.282 10.595 -22.716 1.00 39.25 92 SER A N 1
ATOM 661 C CA . SER A 1 92 ? 5.611 10.245 -23.969 1.00 39.25 92 SER A CA 1
ATOM 662 C C . SER A 1 92 ? 6.652 10.364 -25.082 1.00 3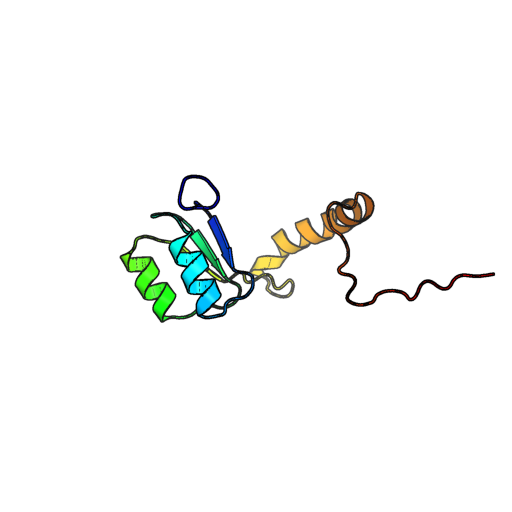9.25 92 SER A C 1
ATOM 664 O O . SER A 1 92 ? 7.160 11.469 -25.273 1.00 39.25 92 SER A O 1
ATOM 666 N N . PRO A 1 93 ? 6.992 9.302 -25.835 1.00 45.19 93 PRO A N 1
ATOM 667 C CA . PRO A 1 93 ? 7.674 9.517 -27.092 1.00 45.19 93 PRO A CA 1
ATOM 668 C C . PRO A 1 93 ? 6.658 10.211 -27.993 1.00 45.19 93 PRO A C 1
ATOM 670 O O . PRO A 1 93 ? 5.612 9.646 -28.326 1.00 45.19 93 PRO A O 1
ATOM 673 N N . SER A 1 94 ? 6.932 11.463 -28.352 1.00 44.66 94 SER A N 1
ATOM 674 C CA . SER A 1 94 ? 6.306 12.096 -29.504 1.00 44.66 94 SER A CA 1
ATOM 675 C C . SER A 1 94 ? 6.331 11.070 -30.630 1.00 44.66 94 SER A C 1
ATOM 677 O O . SER A 1 94 ? 7.405 10.631 -31.038 1.00 44.66 94 SER A O 1
ATOM 679 N N . ARG A 1 95 ? 5.156 10.619 -31.078 1.00 43.47 95 ARG A N 1
ATOM 680 C CA . ARG A 1 95 ? 5.040 9.785 -32.273 1.00 43.47 95 ARG A CA 1
ATOM 681 C C . ARG A 1 95 ? 5.757 10.523 -33.401 1.00 43.47 95 ARG A C 1
ATOM 683 O O . ARG A 1 95 ? 5.219 11.491 -33.930 1.00 43.47 95 ARG A O 1
ATOM 690 N N . VAL A 1 96 ? 6.956 10.078 -33.765 1.00 41.12 96 VAL A N 1
ATOM 691 C CA . VAL A 1 96 ? 7.546 10.440 -35.049 1.00 41.12 96 VAL A CA 1
ATOM 692 C C . VAL A 1 96 ? 6.760 9.640 -36.077 1.00 41.12 96 VAL A C 1
ATOM 694 O O . VAL A 1 96 ? 7.007 8.457 -36.296 1.00 41.12 96 VAL A O 1
ATOM 697 N N . LEU A 1 97 ? 5.728 10.277 -36.628 1.00 39.66 97 LEU A N 1
ATOM 698 C CA . LEU A 1 97 ? 5.141 9.860 -37.891 1.00 39.66 97 LEU A CA 1
ATOM 699 C C . LEU A 1 97 ? 6.220 10.079 -38.951 1.00 39.66 97 LEU A C 1
ATOM 701 O O . LEU A 1 97 ? 6.530 11.216 -39.301 1.00 39.66 97 LEU A O 1
ATOM 705 N N . VAL A 1 98 ? 6.826 8.984 -39.396 1.00 40.19 98 VAL A N 1
ATOM 706 C CA . VAL A 1 98 ? 7.606 8.966 -40.629 1.00 40.19 98 VAL A CA 1
ATOM 707 C C . VAL A 1 98 ? 6.585 8.970 -41.768 1.00 40.19 98 VAL A C 1
ATOM 709 O O . VAL A 1 98 ? 5.774 8.045 -41.854 1.00 40.19 98 VAL A O 1
ATOM 712 N N . TRP A 1 99 ? 6.583 10.040 -42.564 1.00 47.44 99 TRP A N 1
ATOM 713 C CA . TRP A 1 99 ? 6.030 10.036 -43.919 1.00 47.44 99 TRP A CA 1
ATOM 714 C C . TRP A 1 99 ? 7.136 9.631 -44.887 1.00 47.44 99 TRP A C 1
ATOM 716 O O . TRP A 1 99 ? 8.272 10.122 -44.690 1.00 47.44 99 TRP A O 1
#

pLDDT: mean 87.88, std 16.24, range [39.25, 97.75]

Mean predicted aligned error: 7.22 Å